Protein AF-A0A2S8P5Q4-F1 (afdb_monomer_lite)

Foldseek 3Di:
DDDPPDDDDLVCPSDDDDPDDDPVCCVPVVVVVVVVVVCRVVPVFDVVVVVVVVVVQVPDPDHDPDDQGDPVSD

Radius of gyration: 17.4 Å; chains: 1; bounding box: 40×24×42 Å

Secondary structure (DSSP, 8-state):
-----S---TTSTT-PPPSS--GGGIIIIIHHHHHHHHHTT--SS-HHHHHHHHHHHHT-SS--S----SGGG-

Structure (mmCIF, N/CA/C/O backbone):
data_AF-A0A2S8P5Q4-F1
#
_entry.id   AF-A0A2S8P5Q4-F1
#
loop_
_atom_site.group_PDB
_atom_site.id
_atom_site.type_symbol
_atom_site.label_atom_id
_atom_site.label_alt_id
_atom_site.label_comp_id
_atom_site.label_asym_id
_atom_site.label_entity_id
_atom_site.label_seq_id
_atom_site.pdbx_PDB_ins_code
_atom_site.Cartn_x
_atom_site.Cartn_y
_atom_site.Cartn_z
_atom_site.occupancy
_atom_site.B_iso_or_equiv
_atom_site.auth_seq_id
_atom_site.auth_comp_id
_atom_site.auth_asym_id
_atom_site.auth_atom_id
_atom_site.pdbx_PDB_model_num
ATOM 1 N N . MET A 1 1 ? 26.939 -5.222 7.963 1.00 36.88 1 MET A N 1
ATOM 2 C CA . MET A 1 1 ? 25.464 -5.148 7.975 1.00 36.88 1 MET A CA 1
ATOM 3 C C . MET A 1 1 ? 25.083 -3.686 7.830 1.00 36.88 1 MET A C 1
ATOM 5 O O . MET A 1 1 ? 25.322 -2.934 8.763 1.00 36.88 1 MET A O 1
ATOM 9 N N . ALA A 1 2 ? 24.619 -3.260 6.654 1.00 35.44 2 ALA A N 1
ATOM 10 C CA . ALA A 1 2 ? 24.163 -1.888 6.450 1.00 35.44 2 ALA A CA 1
ATOM 11 C C . ALA A 1 2 ? 22.685 -1.813 6.851 1.00 35.44 2 ALA A C 1
ATOM 13 O O . ALA A 1 2 ? 21.845 -2.467 6.237 1.00 35.44 2 ALA A O 1
ATOM 14 N N . TYR A 1 3 ? 22.391 -1.080 7.922 1.00 47.59 3 TYR A N 1
ATOM 15 C CA . TYR A 1 3 ? 21.031 -0.654 8.233 1.00 47.59 3 TYR A CA 1
ATOM 16 C C . TYR A 1 3 ? 20.610 0.354 7.159 1.00 47.59 3 TYR A C 1
ATOM 18 O O . TYR A 1 3 ? 21.370 1.274 6.869 1.00 47.59 3 TYR A O 1
ATOM 26 N N . PHE A 1 4 ? 19.429 0.173 6.565 1.00 54.09 4 PHE A N 1
ATOM 27 C CA . PHE A 1 4 ? 18.780 1.193 5.740 1.00 54.09 4 PHE A CA 1
ATOM 28 C C . PHE A 1 4 ? 18.699 2.490 6.561 1.00 54.09 4 PHE A C 1
ATOM 30 O O . PHE A 1 4 ? 17.967 2.555 7.545 1.00 54.09 4 PHE A O 1
ATOM 37 N N . SER A 1 5 ? 19.529 3.478 6.226 1.00 55.72 5 SER A N 1
ATOM 38 C CA . SER A 1 5 ? 19.762 4.676 7.042 1.00 55.72 5 SER A CA 1
ATOM 39 C C . SER A 1 5 ? 18.806 5.828 6.746 1.00 55.72 5 SER A C 1
ATOM 41 O O . SER A 1 5 ? 18.855 6.834 7.448 1.00 55.72 5 SER A O 1
ATOM 43 N N . GLU A 1 6 ? 17.940 5.702 5.739 1.00 61.84 6 GLU A N 1
ATOM 44 C CA . GLU A 1 6 ? 17.025 6.772 5.341 1.00 61.84 6 GLU A CA 1
ATOM 45 C C . GLU A 1 6 ? 15.557 6.337 5.461 1.00 61.84 6 GLU A C 1
ATOM 47 O O . GLU A 1 6 ? 15.205 5.228 5.045 1.00 61.84 6 GLU A O 1
ATOM 52 N N . PRO A 1 7 ? 14.691 7.174 6.064 1.00 65.56 7 PRO A N 1
ATOM 53 C CA . PRO A 1 7 ? 13.271 6.880 6.195 1.00 65.56 7 PRO A CA 1
ATOM 54 C C . PRO A 1 7 ? 12.590 6.828 4.821 1.00 65.56 7 PRO A C 1
ATOM 56 O O . PRO A 1 7 ? 12.917 7.598 3.920 1.00 65.56 7 PRO A O 1
ATOM 59 N N . ILE A 1 8 ? 11.602 5.939 4.684 1.00 67.25 8 ILE A N 1
ATOM 60 C CA . ILE A 1 8 ? 10.731 5.871 3.503 1.00 67.25 8 ILE A CA 1
ATOM 61 C C . ILE A 1 8 ? 10.072 7.243 3.308 1.00 67.25 8 ILE A C 1
ATOM 63 O O . ILE A 1 8 ? 9.405 7.750 4.214 1.00 67.25 8 ILE A O 1
ATOM 67 N N . SER A 1 9 ? 10.268 7.841 2.134 1.00 72.50 9 SER A N 1
ATOM 68 C CA . SER A 1 9 ? 9.767 9.168 1.790 1.00 72.50 9 SER A CA 1
ATOM 69 C C . SER A 1 9 ? 8.591 9.073 0.816 1.00 72.50 9 SER A C 1
ATOM 71 O O . SER A 1 9 ? 8.520 8.206 -0.054 1.00 72.50 9 SER A O 1
ATOM 73 N N . TRP A 1 10 ? 7.634 9.990 0.957 1.00 70.56 10 TRP A N 1
ATOM 74 C CA . TRP A 1 10 ? 6.400 10.017 0.156 1.00 70.56 10 TRP A CA 1
ATOM 75 C C . TRP A 1 10 ? 6.551 10.771 -1.175 1.00 70.56 10 TRP A C 1
ATOM 77 O O . TRP A 1 10 ? 5.631 10.812 -1.994 1.00 70.56 10 TRP A O 1
ATOM 87 N N . ASP A 1 11 ? 7.701 11.406 -1.401 1.00 75.69 11 ASP A N 1
ATOM 88 C CA . ASP A 1 11 ? 8.031 12.111 -2.640 1.00 75.69 11 ASP A CA 1
ATOM 89 C C . ASP A 1 11 ? 8.703 11.203 -3.687 1.00 75.69 11 ASP A C 1
ATOM 91 O O . ASP A 1 11 ? 8.932 11.639 -4.812 1.00 75.69 11 ASP A O 1
ATOM 95 N N . GLY A 1 12 ? 8.941 9.930 -3.348 1.00 72.50 12 GLY A N 1
ATOM 96 C CA . GLY A 1 12 ? 9.548 8.929 -4.225 1.00 72.50 12 GLY A CA 1
ATOM 97 C C . GLY A 1 12 ? 11.077 8.898 -4.184 1.00 72.50 12 GLY A C 1
ATOM 98 O O . GLY A 1 12 ? 11.670 8.080 -4.884 1.00 72.50 12 GLY A O 1
ATOM 99 N N . SER A 1 13 ? 11.720 9.740 -3.367 1.00 78.50 13 SER A N 1
ATOM 100 C CA . SER A 1 13 ? 13.184 9.773 -3.243 1.00 78.50 13 SER A CA 1
ATOM 101 C C . SER A 1 13 ? 13.772 8.537 -2.551 1.00 78.50 13 SER A C 1
ATOM 103 O O . SER A 1 13 ? 14.924 8.197 -2.805 1.00 78.50 13 SER A O 1
ATOM 105 N N . SER A 1 14 ? 12.987 7.8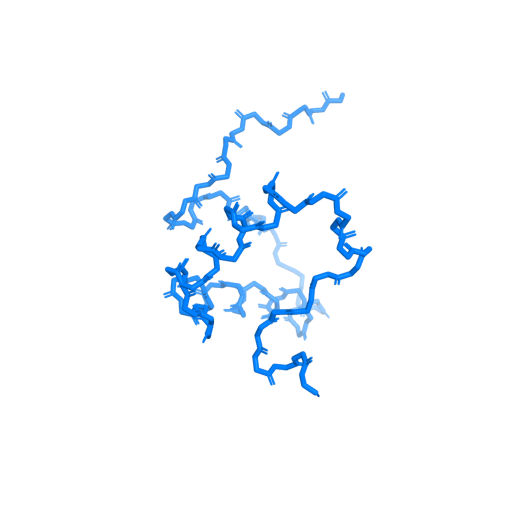08 -1.751 1.00 78.50 14 SER A N 1
ATOM 106 C CA . SER A 1 14 ? 13.442 6.584 -1.078 1.00 78.50 14 SER A CA 1
ATOM 107 C C . SER A 1 14 ? 13.482 5.347 -1.984 1.00 78.50 14 SER A C 1
ATOM 109 O O . SER A 1 14 ? 13.941 4.290 -1.550 1.00 78.50 14 SER A O 1
ATOM 111 N N . LEU A 1 15 ? 12.981 5.434 -3.223 1.00 81.25 15 LEU A N 1
ATOM 112 C CA . LEU A 1 15 ? 13.085 4.345 -4.192 1.00 81.25 15 LEU A CA 1
ATOM 113 C C . LEU A 1 15 ? 14.459 4.397 -4.874 1.00 81.25 15 LEU A C 1
ATOM 115 O O . LEU A 1 15 ? 14.675 5.155 -5.821 1.00 81.25 15 LEU A O 1
ATOM 119 N N . LEU A 1 16 ? 15.390 3.579 -4.384 1.00 79.06 16 LEU A N 1
ATOM 120 C CA . LEU A 1 16 ? 16.717 3.434 -4.980 1.00 79.06 16 LEU A CA 1
ATOM 121 C C . LEU A 1 16 ? 16.624 2.642 -6.287 1.00 79.06 16 LEU A C 1
ATOM 123 O O . LEU A 1 16 ? 16.057 1.550 -6.319 1.00 79.06 16 LEU A O 1
ATOM 127 N N . ARG A 1 17 ? 17.210 3.185 -7.356 1.00 79.31 17 ARG A N 1
ATOM 128 C CA . ARG A 1 17 ? 17.365 2.489 -8.640 1.00 79.31 17 ARG A CA 1
ATOM 129 C C . ARG A 1 17 ? 18.746 1.862 -8.731 1.00 79.31 17 ARG A C 1
ATOM 131 O O . ARG A 1 17 ? 19.702 2.373 -8.151 1.00 79.31 17 ARG A O 1
ATOM 138 N N . ALA A 1 18 ? 18.850 0.759 -9.464 1.00 82.06 18 ALA A N 1
ATOM 139 C CA . ALA A 1 18 ? 20.140 0.141 -9.717 1.00 82.06 18 ALA A CA 1
ATOM 140 C C . ALA A 1 18 ? 21.010 1.061 -10.590 1.00 82.06 18 ALA A C 1
ATOM 142 O O . ALA A 1 18 ? 20.597 1.461 -11.677 1.00 82.06 18 ALA A O 1
ATOM 143 N N . ASP A 1 19 ? 22.244 1.328 -10.156 1.00 80.75 19 ASP A N 1
ATOM 144 C CA . ASP A 1 19 ? 23.202 2.144 -10.923 1.00 80.75 19 ASP A CA 1
ATOM 145 C C . ASP A 1 19 ? 23.555 1.526 -12.287 1.00 80.75 19 ASP A C 1
ATOM 147 O O . ASP A 1 19 ? 23.975 2.217 -13.215 1.00 80.75 19 ASP A O 1
ATOM 151 N N . ARG A 1 20 ? 23.396 0.203 -12.421 1.00 85.25 20 ARG A N 1
ATOM 152 C CA . ARG A 1 20 ? 23.661 -0.542 -13.651 1.00 85.25 20 ARG A CA 1
ATOM 153 C C . ARG A 1 20 ? 22.429 -1.326 -14.083 1.00 85.25 20 ARG A C 1
ATOM 155 O O . ARG A 1 20 ? 22.007 -2.254 -13.399 1.00 85.25 20 ARG A O 1
ATOM 162 N N . VAL A 1 21 ? 21.945 -1.022 -15.283 1.00 82.75 21 VAL A N 1
ATOM 163 C CA . VAL A 1 21 ? 20.872 -1.770 -15.946 1.00 82.75 21 VAL A CA 1
ATOM 164 C C . VAL A 1 21 ? 21.472 -2.901 -16.784 1.00 82.75 21 VAL A C 1
ATOM 166 O O . VAL A 1 21 ? 22.418 -2.691 -17.546 1.00 82.75 21 VAL A O 1
ATOM 169 N N . ILE A 1 22 ? 20.925 -4.109 -16.646 1.00 88.88 22 ILE A N 1
ATOM 170 C CA . ILE A 1 22 ? 21.249 -5.265 -17.491 1.00 88.88 22 ILE A CA 1
ATOM 171 C C . ILE A 1 22 ? 20.093 -5.439 -18.476 1.00 88.88 22 ILE A C 1
ATOM 173 O O . ILE A 1 22 ? 18.956 -5.609 -18.040 1.00 88.88 22 ILE A O 1
ATOM 177 N N . SER A 1 23 ? 20.380 -5.400 -19.782 1.00 84.94 23 SER A N 1
ATOM 178 C CA . SER A 1 23 ? 19.376 -5.468 -20.861 1.00 84.94 23 SER A CA 1
ATOM 179 C C . SER A 1 23 ? 18.387 -6.614 -20.680 1.00 84.94 23 SER A C 1
ATOM 181 O O . SER A 1 23 ? 17.182 -6.423 -20.817 1.00 84.94 23 SER A O 1
ATOM 183 N N . ASP A 1 24 ? 18.901 -7.777 -20.294 1.00 87.31 24 ASP A N 1
ATOM 184 C CA . ASP A 1 24 ? 18.142 -9.022 -20.196 1.00 87.31 24 ASP A CA 1
ATOM 185 C C . ASP A 1 24 ? 17.105 -8.998 -19.060 1.00 87.31 24 ASP A C 1
ATOM 187 O O . ASP A 1 24 ? 16.175 -9.798 -19.057 1.00 87.31 24 ASP A O 1
ATOM 191 N N . TYR A 1 25 ? 17.232 -8.062 -18.111 1.00 81.94 25 TYR A N 1
ATOM 192 C CA . TYR A 1 25 ? 16.332 -7.913 -16.963 1.00 81.94 25 TYR A CA 1
ATOM 193 C C . TYR A 1 25 ? 15.362 -6.732 -17.092 1.00 81.94 25 TYR A C 1
ATOM 195 O O . TYR A 1 25 ? 14.459 -6.592 -16.265 1.00 81.94 25 TYR A O 1
ATOM 203 N N . VAL A 1 26 ? 15.491 -5.904 -18.137 1.00 81.19 26 VAL A N 1
ATOM 204 C CA . VAL A 1 26 ? 14.651 -4.707 -18.332 1.00 81.19 26 VAL A CA 1
ATOM 205 C C . VAL A 1 26 ? 13.162 -5.056 -18.369 1.00 81.19 26 VAL A C 1
ATOM 207 O O . VAL A 1 26 ? 12.367 -4.351 -17.755 1.00 81.19 26 VAL A O 1
ATOM 210 N N . GLY A 1 27 ? 12.792 -6.168 -19.010 1.00 80.38 27 GLY A N 1
ATOM 211 C CA . GLY A 1 27 ? 11.398 -6.614 -19.121 1.00 80.38 27 GLY A CA 1
ATOM 212 C C . GLY A 1 27 ? 10.766 -7.121 -17.821 1.00 80.38 27 GLY A C 1
ATOM 213 O O . GLY A 1 27 ? 9.605 -7.494 -17.831 1.00 80.38 27 GLY A O 1
ATOM 214 N N . ILE A 1 28 ? 11.508 -7.179 -16.709 1.00 78.56 28 ILE A N 1
ATOM 215 C CA . ILE A 1 28 ? 10.965 -7.599 -15.408 1.00 78.56 28 ILE A CA 1
ATOM 216 C C . ILE A 1 28 ? 11.237 -6.517 -14.367 1.00 78.56 28 ILE A C 1
ATOM 218 O O . ILE A 1 28 ? 10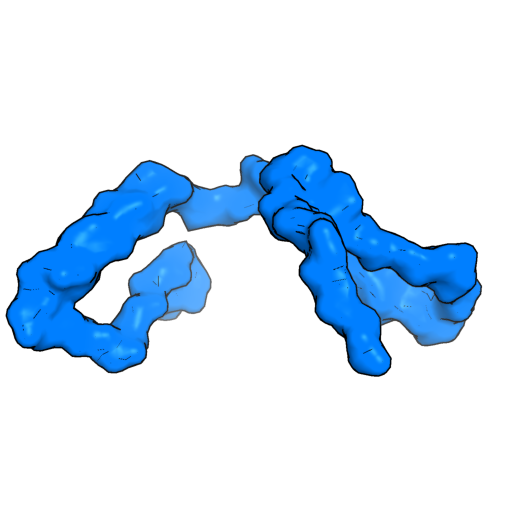.312 -5.892 -13.851 1.00 78.56 28 ILE A O 1
ATOM 222 N N . SER A 1 29 ? 12.513 -6.262 -14.060 1.00 75.81 29 SER A N 1
ATOM 223 C CA . SER A 1 29 ? 12.874 -5.297 -13.018 1.00 75.81 29 SER A CA 1
ATOM 224 C C . SER A 1 29 ? 12.601 -3.863 -13.465 1.00 75.81 29 SER A C 1
ATOM 226 O O . SER A 1 29 ? 12.075 -3.073 -12.687 1.00 75.81 29 SER A O 1
ATOM 228 N N . GLY A 1 30 ? 12.885 -3.545 -14.732 1.00 75.69 30 GLY A N 1
ATOM 229 C CA . GLY A 1 30 ? 12.587 -2.230 -15.301 1.00 75.69 30 GLY A CA 1
ATOM 230 C C . GLY A 1 30 ? 11.084 -1.945 -15.370 1.00 75.69 30 GLY A C 1
ATOM 231 O O . GLY A 1 30 ? 10.651 -0.832 -15.079 1.00 75.69 30 GLY A O 1
ATOM 232 N N . GLU A 1 31 ? 10.264 -2.952 -15.684 1.00 82.38 31 GLU A N 1
ATOM 233 C CA . GLU A 1 31 ? 8.802 -2.814 -15.653 1.00 82.38 31 GLU A CA 1
ATOM 234 C C . GLU A 1 31 ? 8.274 -2.546 -14.240 1.00 82.38 31 GLU A C 1
ATOM 236 O O . GLU A 1 31 ? 7.439 -1.659 -14.060 1.00 82.38 31 GLU A O 1
ATOM 241 N N . MET A 1 32 ? 8.805 -3.234 -13.224 1.00 80.69 32 MET A N 1
ATOM 242 C CA . MET A 1 32 ? 8.416 -3.008 -11.829 1.00 80.69 32 MET A CA 1
ATOM 243 C C . MET A 1 32 ? 8.801 -1.603 -11.332 1.00 80.69 32 MET A C 1
ATOM 245 O O . MET A 1 32 ? 8.026 -0.958 -10.624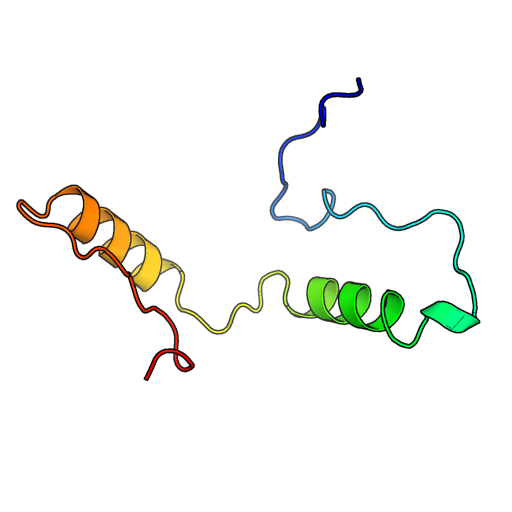 1.00 80.69 32 MET A O 1
ATOM 249 N N . GLU A 1 33 ? 9.969 -1.089 -11.727 1.00 80.12 33 GLU A N 1
ATOM 250 C CA . GLU A 1 33 ? 10.382 0.289 -11.420 1.00 80.12 33 GLU A CA 1
ATOM 251 C C . GLU A 1 33 ? 9.456 1.332 -12.065 1.00 80.12 33 GLU A C 1
ATOM 253 O O . GLU A 1 33 ? 9.085 2.331 -11.430 1.00 80.12 33 GLU A O 1
ATOM 258 N N . ASN A 1 34 ? 9.054 1.097 -13.317 1.00 82.12 34 ASN A N 1
ATOM 259 C CA . ASN A 1 34 ? 8.112 1.955 -14.031 1.00 82.12 34 ASN A CA 1
ATOM 260 C C . ASN A 1 34 ? 6.726 1.917 -13.382 1.00 82.12 34 ASN A C 1
ATOM 262 O O . ASN A 1 34 ? 6.121 2.968 -13.162 1.00 82.12 34 ASN A O 1
ATOM 266 N N . PHE A 1 35 ? 6.258 0.723 -13.013 1.00 82.94 35 PHE A N 1
ATOM 267 C CA . PHE A 1 35 ? 5.018 0.533 -12.270 1.00 82.94 35 PHE A CA 1
ATOM 268 C C . PHE A 1 35 ? 5.039 1.325 -10.957 1.00 82.94 35 PHE A C 1
ATOM 270 O O . PHE A 1 35 ? 4.160 2.155 -10.728 1.00 82.94 35 PHE A O 1
ATOM 277 N N . ALA A 1 36 ? 6.075 1.153 -10.131 1.00 80.25 36 ALA A N 1
ATOM 278 C CA . ALA A 1 36 ? 6.189 1.845 -8.848 1.00 80.25 36 ALA A CA 1
ATOM 279 C C . ALA A 1 36 ? 6.210 3.375 -9.009 1.00 80.25 36 ALA A C 1
ATOM 281 O O . ALA A 1 36 ? 5.557 4.093 -8.251 1.00 80.25 36 ALA A O 1
ATOM 282 N N . SER A 1 37 ? 6.911 3.875 -10.031 1.00 80.81 37 SER A N 1
ATOM 283 C CA . SER A 1 37 ? 6.968 5.309 -10.333 1.00 80.81 37 SER A CA 1
ATOM 284 C C . SER A 1 37 ? 5.603 5.866 -10.762 1.00 80.81 37 SER A C 1
ATOM 286 O O . SER A 1 37 ? 5.246 6.969 -10.359 1.00 80.81 37 SER A O 1
ATOM 288 N N . HIS A 1 38 ? 4.826 5.110 -11.545 1.00 82.38 38 HIS A N 1
ATOM 289 C CA . HIS A 1 38 ? 3.503 5.527 -12.021 1.00 82.38 38 HIS A CA 1
ATOM 290 C C . HIS A 1 38 ? 2.429 5.479 -10.923 1.00 82.38 38 HIS A C 1
ATOM 292 O O . HIS A 1 38 ? 1.567 6.357 -10.847 1.00 82.38 38 HIS A O 1
ATOM 298 N N . TYR A 1 39 ? 2.4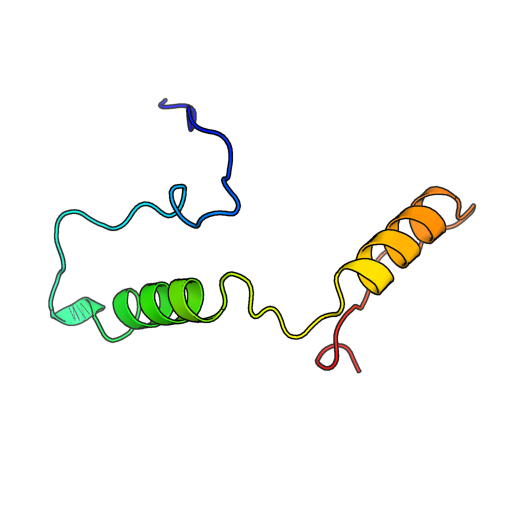95 4.465 -10.059 1.00 80.62 39 TYR A N 1
ATOM 299 C CA . TYR A 1 39 ? 1.550 4.265 -8.961 1.00 80.62 39 TYR A CA 1
ATOM 300 C C . TYR A 1 39 ? 1.806 5.175 -7.760 1.00 80.62 39 TYR A C 1
ATOM 302 O O . TYR A 1 39 ? 0.908 5.353 -6.932 1.00 80.62 39 TYR A O 1
ATOM 310 N N . ASN A 1 40 ? 2.996 5.771 -7.643 1.00 79.06 40 ASN A N 1
ATOM 311 C CA . ASN A 1 40 ? 3.277 6.719 -6.574 1.00 79.06 40 ASN A CA 1
ATOM 312 C C . ASN A 1 40 ? 2.273 7.885 -6.621 1.00 79.06 40 ASN A C 1
ATOM 314 O O . ASN A 1 40 ? 2.166 8.578 -7.631 1.00 79.06 40 ASN A O 1
ATOM 318 N N . LYS A 1 41 ? 1.545 8.097 -5.518 1.00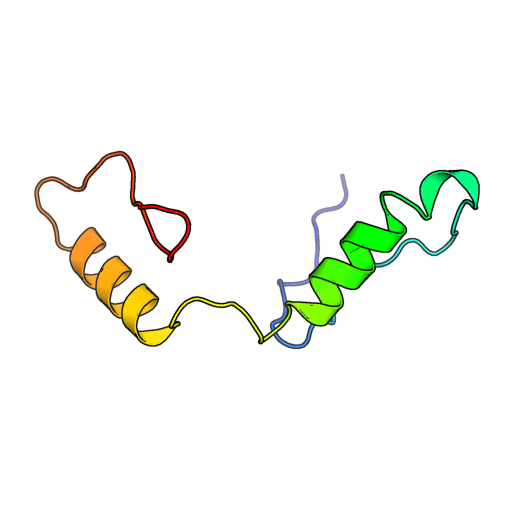 76.50 41 LYS A N 1
ATOM 319 C CA . LYS A 1 41 ? 0.446 9.075 -5.357 1.00 76.50 41 LYS A CA 1
ATOM 320 C C . LYS A 1 41 ? -0.823 8.803 -6.177 1.00 76.50 41 LYS A C 1
ATOM 322 O O . LYS A 1 41 ? -1.776 9.568 -6.059 1.00 76.50 41 LYS A O 1
ATOM 327 N N . ASN A 1 42 ? -0.858 7.725 -6.956 1.00 78.50 42 ASN A N 1
ATOM 328 C CA . ASN A 1 42 ? -2.009 7.296 -7.754 1.00 78.50 42 ASN A CA 1
ATOM 329 C C . ASN A 1 42 ? -2.562 5.955 -7.254 1.00 78.50 42 ASN A C 1
ATOM 331 O O . ASN A 1 42 ? -3.071 5.150 -8.035 1.00 78.50 42 ASN A O 1
ATOM 335 N N . GLN A 1 43 ? -2.429 5.677 -5.956 1.00 78.12 43 GLN A N 1
ATOM 336 C CA . GLN A 1 43 ? -2.988 4.461 -5.389 1.00 78.12 43 GLN A CA 1
ATOM 337 C C . GLN A 1 43 ? -4.520 4.474 -5.562 1.00 78.12 43 GLN A C 1
ATOM 339 O O . GLN A 1 43 ? -5.161 5.471 -5.232 1.00 78.12 43 GLN A O 1
ATOM 344 N N . PRO A 1 44 ? -5.126 3.383 -6.062 1.00 72.19 44 PRO A N 1
ATOM 345 C CA . PRO A 1 44 ? -6.554 3.342 -6.390 1.00 72.19 44 PRO A CA 1
ATOM 346 C C . PRO A 1 44 ? -7.474 3.398 -5.159 1.00 72.19 44 PRO A C 1
ATOM 348 O O . PRO A 1 44 ? -8.681 3.589 -5.291 1.00 72.19 44 PRO A O 1
ATOM 351 N N . SER A 1 45 ? -6.924 3.216 -3.957 1.00 73.75 45 SER A N 1
ATOM 352 C CA . SER A 1 45 ? -7.652 3.248 -2.691 1.00 73.75 45 SER A CA 1
ATOM 353 C C . SER A 1 45 ? -7.762 4.663 -2.123 1.00 73.75 45 SER A C 1
ATOM 355 O O . SER A 1 45 ? -6.789 5.410 -2.132 1.00 73.75 45 SER A O 1
ATOM 357 N N . ASP A 1 46 ? -8.902 4.987 -1.517 1.00 82.69 46 ASP A N 1
ATOM 358 C CA . ASP A 1 46 ? -9.097 6.230 -0.767 1.00 82.69 46 ASP A CA 1
ATOM 359 C C . ASP A 1 46 ? -8.310 6.197 0.566 1.00 82.69 46 ASP A C 1
ATOM 361 O O . ASP A 1 46 ? -8.664 5.423 1.468 1.00 82.69 46 ASP A O 1
ATOM 365 N N . PRO A 1 47 ? -7.255 7.022 0.728 1.00 80.81 47 PRO A N 1
ATOM 366 C CA . PRO A 1 47 ? -6.428 7.013 1.932 1.00 80.81 47 PRO A CA 1
ATOM 367 C C . PRO A 1 47 ? -7.196 7.460 3.183 1.00 80.81 47 PRO A C 1
ATOM 369 O O . PRO A 1 47 ? -6.841 7.047 4.288 1.00 80.81 47 PRO A O 1
ATOM 372 N N . MET A 1 48 ? -8.267 8.251 3.037 1.00 87.31 48 MET A N 1
ATOM 373 C CA . MET A 1 48 ? -9.099 8.669 4.167 1.00 87.31 48 MET A CA 1
ATOM 374 C C . MET A 1 48 ? -9.897 7.485 4.713 1.00 87.31 48 MET A C 1
ATOM 376 O O . MET A 1 48 ? -9.869 7.207 5.913 1.00 87.31 48 MET A O 1
ATOM 380 N N . LYS A 1 49 ? -10.529 6.710 3.824 1.00 84.50 49 LYS A N 1
ATOM 381 C CA . LYS A 1 49 ? -11.251 5.486 4.213 1.00 84.50 49 LYS A CA 1
ATOM 382 C C . LYS A 1 49 ? -10.325 4.444 4.834 1.00 84.50 49 LYS A C 1
ATOM 384 O O . LYS A 1 49 ? -10.728 3.740 5.763 1.00 84.50 49 LYS A O 1
ATOM 389 N N . LEU A 1 50 ? -9.088 4.353 4.345 1.00 87.38 50 LEU A N 1
ATOM 390 C CA . LEU A 1 50 ? -8.073 3.484 4.933 1.00 87.38 50 LEU A CA 1
ATOM 391 C C . LEU A 1 50 ? -7.761 3.894 6.377 1.00 87.38 50 LEU A C 1
ATOM 393 O O . LEU A 1 50 ? -7.833 3.056 7.276 1.00 87.38 50 LEU A O 1
ATOM 397 N N . ALA A 1 51 ? -7.468 5.176 6.608 1.00 89.56 51 ALA A N 1
ATOM 398 C CA . ALA A 1 51 ? -7.163 5.692 7.939 1.00 89.56 51 ALA A CA 1
ATOM 399 C C . ALA A 1 51 ? -8.316 5.445 8.926 1.00 89.56 51 ALA A C 1
ATOM 401 O O . ALA A 1 51 ? -8.097 4.926 10.021 1.00 89.56 51 ALA A O 1
ATOM 402 N N . GLU A 1 52 ? -9.555 5.730 8.518 1.00 90.62 52 GLU A N 1
ATOM 403 C CA . GLU A 1 52 ? -10.743 5.454 9.333 1.00 90.62 52 GLU A CA 1
ATOM 404 C C . GLU A 1 52 ? -10.880 3.970 9.691 1.00 90.62 52 GLU A C 1
ATOM 406 O O . GLU A 1 52 ? -11.223 3.627 10.825 1.00 90.62 52 GLU A O 1
ATOM 411 N N . THR A 1 53 ? -10.614 3.080 8.735 1.00 90.00 53 THR A N 1
ATOM 412 C CA . THR A 1 53 ? -10.717 1.632 8.949 1.00 90.00 53 THR A CA 1
ATOM 413 C C . THR A 1 53 ? -9.660 1.139 9.931 1.00 90.00 53 THR A C 1
ATOM 415 O O . THR A 1 53 ? -9.978 0.341 10.810 1.00 90.00 53 THR A O 1
ATOM 418 N N . ILE A 1 54 ? -8.433 1.660 9.848 1.00 91.38 54 ILE A N 1
ATOM 419 C CA . ILE A 1 54 ? -7.360 1.339 10.798 1.00 91.38 54 ILE A CA 1
ATOM 420 C C . ILE A 1 54 ? -7.742 1.784 12.215 1.00 91.38 54 ILE A C 1
ATOM 422 O O . ILE A 1 54 ? -7.627 0.992 13.146 1.00 91.38 54 ILE A O 1
ATOM 426 N N . VAL A 1 55 ? -8.265 3.003 12.388 1.00 93.69 55 VAL A N 1
ATOM 427 C CA . VAL A 1 55 ? -8.704 3.500 13.707 1.00 93.69 55 VAL A CA 1
ATOM 428 C C . VAL A 1 55 ? -9.832 2.641 14.285 1.00 93.69 55 VAL A C 1
ATOM 430 O O . VAL A 1 55 ? -9.859 2.355 15.484 1.00 93.69 55 VAL A O 1
ATOM 433 N N . LYS A 1 56 ? -10.774 2.200 13.448 1.00 91.38 56 LYS A N 1
ATOM 434 C CA . LYS A 1 56 ? -11.831 1.274 13.879 1.00 91.38 56 LYS A CA 1
ATOM 435 C C . LYS A 1 56 ? -11.249 -0.079 14.285 1.00 91.38 56 LYS A C 1
ATOM 437 O O . LYS A 1 56 ? -11.626 -0.600 15.329 1.00 91.38 56 LYS A O 1
ATOM 442 N N . LEU A 1 57 ? -10.305 -0.609 13.508 1.00 92.50 57 LEU A N 1
ATOM 443 C CA . LEU A 1 57 ? -9.650 -1.888 13.777 1.00 92.50 57 LEU A CA 1
ATOM 444 C C . LEU A 1 57 ? -8.904 -1.883 15.115 1.00 92.50 57 LEU A C 1
ATOM 446 O O . LEU A 1 57 ? -9.027 -2.835 15.877 1.00 92.50 57 LEU A O 1
ATOM 450 N N . THR A 1 58 ? -8.178 -0.808 15.431 1.00 93.12 58 THR A N 1
ATOM 451 C CA . THR A 1 58 ? -7.438 -0.701 16.701 1.00 93.12 58 THR A CA 1
ATOM 452 C C . THR A 1 58 ? -8.345 -0.651 17.928 1.00 93.12 58 THR A C 1
ATOM 454 O O . THR A 1 58 ? -7.893 -0.962 19.024 1.00 93.12 58 THR A O 1
ATOM 457 N N . ASN A 1 59 ? -9.610 -0.261 17.751 1.00 93.94 59 ASN A N 1
ATOM 458 C CA . ASN A 1 59 ? -10.605 -0.190 18.821 1.00 93.94 59 ASN A CA 1
ATOM 459 C C . ASN A 1 59 ? -11.522 -1.427 18.880 1.00 93.94 59 ASN A C 1
ATOM 461 O O . ASN A 1 59 ? -12.429 -1.468 19.708 1.00 93.94 59 ASN A O 1
ATOM 465 N N . ALA A 1 60 ? -11.337 -2.418 18.004 1.00 93.06 60 ALA A N 1
ATOM 466 C CA . ALA A 1 60 ? -12.156 -3.623 18.001 1.00 93.06 60 ALA A CA 1
ATOM 467 C C . ALA A 1 60 ? -11.729 -4.576 19.128 1.00 93.06 60 ALA A C 1
ATOM 469 O O . ALA A 1 60 ? -10.556 -4.919 19.244 1.00 93.06 60 ALA A O 1
ATOM 470 N N . GLU A 1 61 ? -12.688 -5.062 19.920 1.00 93.69 61 GLU A N 1
ATOM 471 C CA . GLU A 1 61 ? -12.422 -6.049 20.981 1.00 93.69 61 GLU A CA 1
ATOM 472 C C . GLU A 1 61 ? -11.919 -7.389 20.423 1.00 93.69 61 GLU A C 1
ATOM 474 O O . GLU A 1 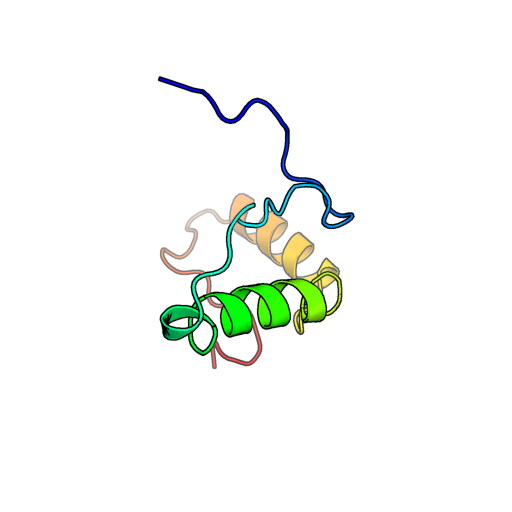61 ? -11.113 -8.076 21.048 1.00 93.69 61 GLU A O 1
ATOM 479 N N . GLN A 1 62 ? -12.384 -7.755 19.227 1.00 92.69 62 GLN A N 1
ATOM 480 C CA . GLN A 1 62 ? -11.965 -8.949 18.498 1.00 92.69 62 GLN A CA 1
ATOM 481 C C . GLN A 1 62 ? -11.646 -8.565 17.049 1.00 92.69 62 GLN A C 1
ATOM 483 O O . GLN A 1 62 ? -12.519 -8.648 16.180 1.00 92.69 62 GLN A O 1
ATOM 488 N N . PRO A 1 63 ? -10.423 -8.085 16.769 1.00 90.69 63 PRO A N 1
ATOM 489 C CA . PRO A 1 63 ? -10.048 -7.703 15.418 1.00 90.69 63 PRO A CA 1
ATOM 490 C C . PRO A 1 63 ? -9.968 -8.942 14.503 1.00 90.69 63 PRO A C 1
ATOM 492 O O . PRO A 1 63 ? -9.526 -10.008 14.944 1.00 90.69 63 PRO A O 1
ATOM 495 N N . PRO A 1 64 ? -10.372 -8.831 13.224 1.00 89.56 64 PRO A N 1
ATOM 496 C CA . PRO A 1 64 ? -10.199 -9.902 12.252 1.00 89.56 64 PRO A CA 1
ATOM 497 C C . PRO A 1 64 ? -8.716 -10.212 12.020 1.00 89.56 64 PRO A C 1
ATOM 499 O O . PRO A 1 64 ? -7.869 -9.321 12.016 1.00 89.56 64 PRO A O 1
ATOM 502 N N . VAL A 1 65 ? -8.415 -11.486 11.750 1.00 90.69 65 VAL A N 1
ATOM 503 C CA . VAL A 1 65 ? -7.054 -11.945 11.411 1.00 90.69 65 VAL A CA 1
ATOM 504 C C . VAL A 1 65 ? -6.600 -11.394 10.054 1.00 90.69 65 VAL A C 1
ATOM 506 O O . VAL A 1 65 ? -5.417 -11.126 9.855 1.00 90.69 65 VAL A O 1
ATOM 509 N N . HIS A 1 66 ? -7.543 -11.197 9.129 1.00 89.75 66 HIS A N 1
ATOM 510 C CA . HIS A 1 66 ? -7.287 -10.671 7.792 1.00 89.75 66 HIS A CA 1
ATOM 511 C C . HIS A 1 66 ? -8.129 -9.421 7.543 1.00 89.75 66 HIS A C 1
ATOM 513 O O . HIS A 1 66 ? -9.352 -9.450 7.682 1.00 89.75 66 HIS A O 1
ATOM 519 N N . LEU A 1 67 ? -7.464 -8.333 7.154 1.00 86.81 67 LEU A N 1
ATOM 520 C CA . LEU A 1 67 ? -8.097 -7.089 6.739 1.00 86.81 67 LEU A CA 1
ATOM 521 C C . LEU A 1 67 ? -8.048 -6.996 5.210 1.00 86.81 67 LEU A C 1
ATOM 523 O O . LEU A 1 67 ? -6.985 -6.785 4.632 1.00 86.81 67 LEU A O 1
ATOM 527 N N . LEU A 1 68 ? -9.204 -7.169 4.574 1.00 85.81 68 LEU A N 1
ATOM 528 C CA . LEU A 1 68 ? -9.380 -7.034 3.130 1.00 85.81 68 LEU A CA 1
ATOM 529 C C . LEU A 1 68 ? -9.740 -5.580 2.800 1.00 85.81 68 LEU A C 1
ATOM 531 O O . LEU A 1 68 ? -10.706 -5.041 3.339 1.00 85.81 68 LEU A O 1
ATOM 535 N N . LEU A 1 69 ? -8.939 -4.933 1.953 1.00 83.38 69 LEU A N 1
ATOM 536 C CA . LEU A 1 69 ? -9.079 -3.526 1.569 1.00 83.38 69 LEU A CA 1
ATOM 537 C C . LEU A 1 69 ? -8.802 -3.374 0.081 1.00 83.38 69 LEU A C 1
ATOM 539 O O . LEU A 1 69 ? -7.878 -3.996 -0.428 1.00 83.38 69 LEU A O 1
ATOM 543 N N . GLY A 1 70 ? -9.540 -2.479 -0.571 1.00 74.94 70 GLY A N 1
ATOM 544 C CA . GLY A 1 70 ? -9.400 -2.234 -2.003 1.00 74.94 70 GLY A CA 1
ATOM 545 C C . GLY A 1 70 ? -10.498 -2.900 -2.826 1.00 74.94 70 GLY A C 1
ATOM 546 O O . GLY A 1 70 ? -11.296 -3.693 -2.330 1.00 74.94 70 GLY A O 1
ATOM 547 N N . ASN A 1 71 ? -10.568 -2.506 -4.095 1.00 67.94 71 ASN A N 1
ATOM 548 C CA . ASN A 1 71 ? -11.556 -3.008 -5.055 1.00 67.94 71 ASN A CA 1
ATOM 549 C C . ASN A 1 71 ? -11.239 -4.432 -5.541 1.00 67.94 71 ASN A C 1
ATOM 551 O O . ASN A 1 71 ? -12.107 -5.109 -6.078 1.00 67.94 71 ASN A O 1
ATOM 555 N N . ASP A 1 72 ? -9.988 -4.847 -5.381 1.00 67.38 72 ASP A N 1
ATOM 556 C CA . ASP A 1 72 ? -9.411 -6.149 -5.703 1.00 67.38 72 ASP A CA 1
ATOM 557 C C . ASP A 1 72 ? -9.586 -7.183 -4.579 1.00 67.38 72 ASP A C 1
ATOM 559 O O . ASP A 1 72 ? -9.240 -8.347 -4.756 1.00 67.38 72 ASP A O 1
ATOM 563 N N . ALA A 1 73 ? -10.140 -6.767 -3.437 1.00 65.50 73 ALA A N 1
ATOM 564 C CA . ALA A 1 73 ? -10.368 -7.612 -2.269 1.00 65.50 73 ALA A CA 1
ATOM 565 C C . ALA A 1 73 ? -11.819 -8.133 -2.145 1.00 65.50 73 ALA A C 1
ATOM 567 O O . ALA A 1 73 ? -12.196 -8.624 -1.078 1.00 65.50 73 ALA A O 1
ATOM 568 N N . LEU A 1 74 ? -12.623 -7.988 -3.211 1.00 57.06 74 LEU A N 1
ATOM 569 C CA . LEU A 1 74 ? -14.012 -8.462 -3.329 1.00 57.06 74 LEU A CA 1
ATOM 570 C C . LEU A 1 74 ? -14.109 -9.858 -3.953 1.00 57.06 74 LEU A C 1
ATOM 572 O O . LEU A 1 74 ? -13.393 -10.114 -4.946 1.00 57.06 74 LEU A O 1
#

Sequence (74 aa):
MAYFSEPISWDGSSLLRADRVISDYVGISGEMENFASHYNKNQPSDPMKLAETIVKLTNAEQPPVHLLLGNDAL

pLDDT: mean 79.0, std 12.14, range [35.44, 93.94]